Protein AF-A0A662XK12-F1 (afdb_monomer_lite)

Foldseek 3Di:
DCCVVPVDDLVVLVDPVVVVVCCVVPVPDDRDHSCVVVVVVVVVVVVVVVVVVQVVCVVDPDRPCVVCVPPLNVVLLVLLLLLLCVQVVDPLLVVQLVVVLVVPDDPPDDDLRQAHADPVDPVSSLSNLVSCLVSLVSSVVSLPPPVLVVVCPDPVSVVVSVVNVVCSPDPSSNVSSVD

pLDDT: mean 77.19, std 9.93, range [47.94, 92.69]

Structure (mmCIF, N/CA/C/O backbone):
data_AF-A0A662XK12-F1
#
_entry.id   AF-A0A662XK12-F1
#
loop_
_atom_site.group_PDB
_atom_site.id
_atom_site.type_symbol
_atom_site.label_atom_id
_atom_site.label_alt_id
_atom_site.label_comp_id
_atom_site.label_asym_id
_atom_site.label_entity_id
_atom_site.label_seq_id
_atom_site.pdbx_PDB_ins_code
_atom_site.Cartn_x
_atom_site.Cartn_y
_atom_site.Cartn_z
_atom_site.occupancy
_atom_site.B_iso_or_equiv
_atom_site.auth_seq_id
_atom_site.auth_comp_id
_atom_site.auth_asym_id
_atom_site.auth_atom_id
_atom_site.pdbx_PDB_model_num
ATOM 1 N N . MET A 1 1 ? 27.620 6.777 -26.287 1.00 61.94 1 MET A N 1
ATOM 2 C CA . MET A 1 1 ? 28.328 6.974 -24.999 1.00 61.94 1 MET A CA 1
ATOM 3 C C . MET A 1 1 ? 29.294 5.821 -24.795 1.00 61.94 1 MET A C 1
ATOM 5 O O . MET A 1 1 ? 28.858 4.685 -24.942 1.00 61.94 1 MET A O 1
ATOM 9 N N . ALA A 1 2 ? 30.568 6.101 -24.495 1.00 73.94 2 ALA A N 1
ATOM 10 C CA . ALA A 1 2 ? 31.641 5.097 -24.483 1.00 73.94 2 ALA A CA 1
ATOM 11 C C . ALA A 1 2 ? 31.312 3.875 -23.608 1.00 73.94 2 ALA A C 1
ATOM 13 O O . ALA A 1 2 ? 31.418 2.756 -24.086 1.00 73.94 2 ALA A O 1
ATOM 14 N N . PHE A 1 3 ? 30.787 4.091 -22.397 1.00 79.38 3 PHE A N 1
ATOM 15 C CA . PHE A 1 3 ? 30.441 3.023 -21.449 1.00 79.38 3 PHE A CA 1
ATOM 16 C C . PHE A 1 3 ? 29.498 1.946 -22.010 1.00 79.38 3 PHE A C 1
ATOM 18 O O . PHE A 1 3 ? 29.648 0.776 -21.676 1.00 79.38 3 PHE A O 1
ATOM 25 N N . TYR A 1 4 ? 28.545 2.315 -22.874 1.00 75.19 4 TYR A N 1
ATOM 26 C CA . TYR A 1 4 ? 27.607 1.353 -23.467 1.00 75.19 4 TYR A CA 1
ATOM 27 C C . TYR A 1 4 ? 28.235 0.551 -24.607 1.00 75.19 4 TYR A C 1
ATOM 29 O O . TYR A 1 4 ? 27.896 -0.609 -24.797 1.00 75.19 4 TYR A O 1
ATOM 37 N N . ALA A 1 5 ? 29.135 1.178 -25.368 1.00 80.94 5 ALA A N 1
ATOM 38 C CA . ALA A 1 5 ? 29.786 0.548 -26.510 1.00 80.94 5 ALA A CA 1
ATOM 39 C C . ALA A 1 5 ? 30.908 -0.404 -26.076 1.00 80.94 5 ALA A C 1
ATOM 41 O O . ALA A 1 5 ? 31.132 -1.422 -26.718 1.00 80.94 5 ALA A O 1
ATOM 42 N N . THR A 1 6 ? 31.601 -0.082 -24.982 1.00 85.50 6 THR A N 1
ATOM 43 C CA . THR A 1 6 ? 32.770 -0.836 -24.508 1.00 85.50 6 THR A CA 1
ATOM 44 C C . THR A 1 6 ? 32.461 -1.809 -23.371 1.00 85.50 6 THR A C 1
ATOM 46 O O . THR A 1 6 ? 33.356 -2.524 -22.932 1.00 85.50 6 THR A O 1
ATOM 49 N N . GLY A 1 7 ? 31.226 -1.834 -22.854 1.00 81.44 7 GLY A N 1
ATOM 50 C CA . GLY A 1 7 ? 30.841 -2.709 -21.739 1.00 81.44 7 GLY A CA 1
ATOM 51 C C . GLY A 1 7 ? 31.537 -2.378 -20.412 1.00 81.44 7 GLY A C 1
ATOM 52 O O . GLY A 1 7 ? 31.534 -3.191 -19.488 1.00 81.44 7 GLY A O 1
ATOM 53 N N . ILE A 1 8 ? 32.142 -1.192 -20.298 1.00 84.75 8 ILE A N 1
ATOM 54 C CA . ILE A 1 8 ? 32.820 -0.759 -19.075 1.00 84.75 8 ILE A CA 1
ATOM 55 C C . ILE A 1 8 ? 31.781 -0.563 -17.970 1.00 84.75 8 ILE A C 1
ATOM 57 O O . ILE A 1 8 ? 30.798 0.164 -18.130 1.00 84.75 8 ILE A O 1
ATOM 61 N N . SER A 1 9 ? 32.032 -1.177 -16.813 1.00 84.44 9 SER A N 1
ATOM 62 C CA . SER A 1 9 ? 31.171 -1.041 -15.638 1.00 84.44 9 SER A CA 1
ATOM 63 C C . SER A 1 9 ? 31.006 0.423 -15.224 1.00 84.44 9 SER A C 1
ATOM 65 O O . SER A 1 9 ? 31.986 1.149 -15.046 1.00 84.44 9 SER A O 1
ATOM 67 N N . PHE A 1 10 ? 29.766 0.850 -14.959 1.00 86.75 10 PHE A N 1
ATOM 68 C CA . PHE A 1 10 ? 29.481 2.209 -14.475 1.00 86.75 10 PHE A CA 1
ATOM 69 C C . PHE A 1 10 ? 30.090 2.511 -13.100 1.00 86.75 10 PHE A C 1
ATOM 71 O O . PHE A 1 10 ? 30.136 3.672 -12.702 1.00 86.75 10 PHE A O 1
ATOM 78 N N . ARG A 1 11 ? 30.583 1.494 -12.376 1.00 86.25 11 ARG A N 1
ATOM 79 C CA . ARG A 1 11 ? 31.316 1.669 -11.112 1.00 86.25 11 ARG A CA 1
ATOM 80 C C . ARG A 1 11 ? 32.567 2.532 -11.280 1.00 86.25 11 ARG A C 1
ATOM 82 O O . ARG A 1 11 ? 32.945 3.234 -10.352 1.00 86.25 11 ARG A O 1
ATOM 89 N N . VAL A 1 12 ? 33.172 2.513 -12.467 1.00 86.69 12 VAL A N 1
ATOM 90 C CA . VAL A 1 12 ? 34.387 3.275 -12.786 1.00 86.69 12 VAL A CA 1
ATOM 91 C C . VAL A 1 12 ? 34.191 4.782 -12.563 1.00 86.69 12 VAL A C 1
ATOM 93 O O . VAL A 1 12 ? 35.119 5.464 -12.151 1.00 86.69 12 VAL A O 1
ATOM 96 N N . LEU A 1 13 ? 32.968 5.297 -12.721 1.00 84.31 13 LEU A N 1
ATOM 97 C CA . LEU A 1 13 ? 32.632 6.711 -12.494 1.00 84.31 13 LEU A CA 1
ATOM 98 C C . LEU A 1 13 ? 32.662 7.141 -11.023 1.00 84.31 13 LEU A C 1
ATOM 100 O O . LEU A 1 13 ? 32.747 8.330 -10.729 1.00 84.31 13 LEU A O 1
ATOM 104 N N . GLU A 1 14 ? 32.567 6.184 -10.105 1.00 85.00 14 GLU A N 1
ATOM 105 C CA . GLU A 1 14 ? 32.615 6.420 -8.661 1.00 85.00 14 GLU A CA 1
ATOM 106 C C . GLU A 1 14 ? 34.048 6.250 -8.115 1.00 85.00 14 GLU A C 1
ATOM 108 O O . GLU A 1 14 ? 34.286 6.484 -6.931 1.00 85.00 14 GLU A O 1
ATOM 113 N N . ASP A 1 15 ? 35.019 5.878 -8.962 1.00 89.44 15 ASP A N 1
ATOM 114 C CA . ASP A 1 15 ? 36.413 5.694 -8.558 1.00 89.44 15 ASP A CA 1
ATOM 115 C C . ASP A 1 15 ? 37.095 7.050 -8.249 1.00 89.44 15 ASP A C 1
ATOM 117 O O . ASP A 1 15 ? 37.061 7.976 -9.076 1.00 89.44 15 ASP A O 1
ATOM 121 N N . PRO A 1 16 ? 37.752 7.201 -7.081 1.00 88.94 16 PRO A N 1
ATOM 122 C CA . PRO A 1 16 ? 38.494 8.410 -6.730 1.00 88.94 16 PRO A CA 1
ATOM 123 C C . PRO A 1 16 ? 39.583 8.788 -7.742 1.00 88.94 16 PRO A C 1
ATOM 125 O O . PRO A 1 16 ? 39.775 9.974 -8.016 1.00 88.94 16 PRO A O 1
ATOM 128 N N . LYS A 1 17 ? 40.279 7.808 -8.330 1.00 89.50 17 LYS A N 1
ATOM 129 C CA . LYS A 1 17 ? 41.368 8.048 -9.291 1.00 89.50 17 LYS A CA 1
ATOM 130 C C . LYS A 1 17 ? 40.842 8.650 -10.585 1.00 89.50 17 LYS A C 1
ATOM 132 O O . LYS A 1 17 ? 41.447 9.574 -11.125 1.00 89.50 17 LYS A O 1
ATOM 137 N N . LEU A 1 18 ? 39.690 8.171 -11.052 1.00 86.88 18 LEU A N 1
ATOM 138 C CA . LEU A 1 18 ? 39.045 8.725 -12.237 1.00 86.88 18 LEU A CA 1
ATOM 139 C C . LEU A 1 18 ? 38.570 10.160 -11.976 1.00 86.88 18 LEU A C 1
ATOM 141 O O . LEU A 1 18 ? 38.766 11.038 -12.812 1.00 86.88 18 LEU A O 1
ATOM 145 N N . ASN A 1 19 ? 38.020 10.428 -10.790 1.00 86.19 19 ASN A N 1
ATOM 146 C CA . ASN A 1 19 ? 37.653 11.787 -10.396 1.00 86.19 19 ASN A CA 1
ATOM 147 C C . ASN A 1 19 ? 38.860 12.738 -10.380 1.00 86.19 19 ASN A C 1
ATOM 149 O O . ASN A 1 19 ? 38.741 13.873 -10.839 1.00 86.19 19 ASN A O 1
ATOM 153 N N . LEU A 1 20 ? 40.019 12.291 -9.889 1.00 88.88 20 LEU A N 1
ATOM 154 C CA . LEU A 1 20 ? 41.256 13.080 -9.924 1.00 88.88 20 LEU A CA 1
ATOM 155 C C . LEU A 1 20 ? 41.732 13.335 -11.358 1.00 88.88 20 LEU A C 1
ATOM 157 O O . LEU A 1 20 ? 42.077 14.468 -11.688 1.00 88.88 20 LEU A O 1
ATOM 161 N N . LEU A 1 21 ? 41.680 12.316 -12.220 1.00 89.31 21 LEU A N 1
ATOM 162 C CA . LEU A 1 21 ? 42.031 12.440 -13.635 1.00 89.31 21 LEU A CA 1
ATOM 163 C C . LEU A 1 21 ? 41.165 13.494 -14.339 1.00 89.31 21 LEU A C 1
ATOM 165 O O . LEU A 1 21 ? 41.692 14.385 -14.998 1.00 89.31 21 LEU A O 1
ATOM 169 N N . PHE A 1 22 ? 39.841 13.433 -14.176 1.00 87.75 22 PHE A N 1
ATOM 170 C CA . PHE A 1 22 ? 38.945 14.400 -14.815 1.00 87.75 22 PHE A CA 1
ATOM 171 C C . PHE A 1 22 ? 39.056 15.798 -14.212 1.00 87.75 22 PHE A C 1
ATOM 173 O O . PHE A 1 22 ? 38.977 16.758 -14.967 1.00 87.75 22 PHE A O 1
ATOM 180 N N . LYS A 1 23 ? 39.322 15.936 -12.906 1.00 88.25 23 LYS A N 1
ATOM 181 C CA . LYS A 1 23 ? 39.638 17.242 -12.303 1.00 88.25 23 LYS A CA 1
ATOM 182 C C . LYS A 1 23 ? 40.910 17.857 -12.884 1.00 88.25 23 LYS A C 1
ATOM 184 O O . LYS A 1 23 ? 40.965 19.070 -13.049 1.00 88.25 23 LYS A O 1
ATOM 189 N N . HIS A 1 24 ? 41.910 17.033 -13.192 1.00 91.38 24 HIS A N 1
ATOM 190 C CA . HIS A 1 24 ? 43.151 17.491 -13.807 1.00 91.38 24 HIS A CA 1
ATOM 191 C C . HIS A 1 24 ? 42.960 17.870 -15.284 1.00 91.38 24 HIS A C 1
ATOM 193 O O . HIS A 1 24 ? 43.438 18.911 -15.717 1.00 91.38 24 HIS A O 1
ATOM 199 N N . LEU A 1 25 ? 42.223 17.058 -16.049 1.00 92.69 25 LEU A N 1
ATOM 200 C CA . LEU A 1 25 ? 41.984 17.296 -17.478 1.00 92.69 25 LEU A CA 1
ATOM 201 C C . LEU A 1 25 ? 40.971 18.422 -17.745 1.00 92.69 25 LEU A C 1
ATOM 203 O O . LEU A 1 25 ? 41.120 19.174 -18.706 1.00 92.69 25 LEU A O 1
ATOM 207 N N . ARG A 1 26 ? 39.912 18.515 -16.933 1.00 90.00 26 ARG A N 1
ATOM 208 C CA . ARG A 1 26 ? 38.879 19.557 -16.995 1.00 90.00 26 ARG A CA 1
ATOM 209 C C . ARG A 1 26 ? 38.285 19.823 -15.602 1.00 90.00 26 ARG A C 1
ATOM 211 O O . ARG A 1 26 ? 37.311 19.165 -15.229 1.00 90.00 26 ARG A O 1
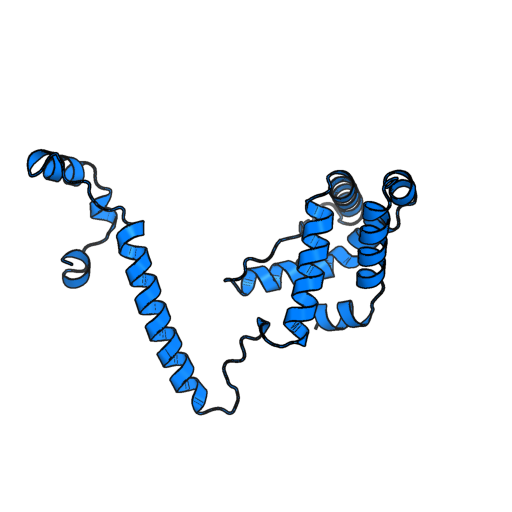ATOM 218 N N . PRO A 1 27 ? 38.787 20.822 -14.861 1.00 86.69 27 PRO A N 1
ATOM 219 C CA . PRO A 1 27 ? 38.350 21.087 -13.488 1.00 86.69 27 PRO A CA 1
ATOM 220 C C . PRO A 1 27 ? 36.859 21.442 -13.363 1.00 86.69 27 PRO A C 1
ATOM 222 O O . PRO A 1 27 ? 36.228 21.075 -12.372 1.00 86.69 27 PRO A O 1
ATOM 225 N N . ASP A 1 28 ? 36.268 22.066 -14.386 1.00 89.62 28 ASP A N 1
ATOM 226 C CA . ASP A 1 28 ? 34.847 22.452 -14.386 1.00 89.62 28 ASP A CA 1
ATOM 227 C C . ASP A 1 28 ? 33.891 21.302 -14.739 1.00 89.62 28 ASP A C 1
ATOM 229 O O . ASP A 1 28 ? 32.668 21.419 -14.602 1.00 89.62 28 ASP A O 1
ATOM 233 N N . PHE A 1 29 ? 34.415 20.167 -15.209 1.00 86.69 29 PHE A N 1
ATOM 234 C CA . PHE A 1 29 ? 33.590 19.050 -15.646 1.00 86.69 29 PHE A CA 1
ATOM 235 C C . PHE A 1 29 ? 33.210 18.142 -14.471 1.00 86.69 29 PHE A C 1
ATOM 237 O O . PHE A 1 29 ? 34.047 17.469 -13.871 1.00 86.69 29 PHE A O 1
ATOM 244 N N . LYS A 1 30 ? 31.909 18.065 -14.169 1.00 84.38 30 LYS A N 1
ATOM 245 C CA . LYS A 1 30 ? 31.369 17.145 -13.158 1.00 84.38 30 LYS A CA 1
ATOM 246 C C . LYS A 1 30 ? 30.979 15.820 -13.804 1.00 84.38 30 LYS A C 1
ATOM 248 O O . LYS A 1 30 ? 30.076 15.775 -14.640 1.00 84.38 30 LYS A O 1
ATOM 253 N N . LEU A 1 31 ? 31.624 14.738 -13.372 1.00 86.00 31 LEU A N 1
ATOM 254 C CA . LEU A 1 31 ? 31.280 13.383 -13.797 1.00 86.00 31 LEU A CA 1
ATOM 255 C C . LEU A 1 31 ? 29.809 13.064 -13.457 1.00 86.00 31 LEU A C 1
ATOM 257 O O . LEU A 1 31 ? 29.345 13.362 -12.350 1.00 86.00 31 LEU A O 1
ATOM 261 N N . PRO A 1 32 ? 29.047 12.471 -14.394 1.00 86.31 32 PRO A N 1
ATOM 262 C CA . PRO A 1 32 ? 27.689 12.030 -14.115 1.00 86.31 32 PRO A CA 1
ATOM 263 C C . PRO A 1 32 ? 27.708 10.873 -13.114 1.00 86.31 32 PRO A C 1
ATOM 265 O O . PRO A 1 32 ? 28.581 10.008 -13.153 1.00 86.31 32 PRO A O 1
ATOM 268 N N . SER A 1 33 ? 26.707 10.824 -12.235 1.00 87.38 33 SER A N 1
ATOM 269 C CA . SER A 1 33 ? 26.558 9.684 -11.335 1.00 87.38 33 SER A CA 1
ATOM 270 C C . SER A 1 33 ? 26.145 8.434 -12.108 1.00 87.38 33 SER A C 1
ATOM 272 O O . SER A 1 33 ? 25.427 8.505 -13.111 1.00 87.38 33 SER A O 1
ATOM 274 N N . ARG A 1 34 ? 26.523 7.266 -11.582 1.00 87.44 34 ARG A N 1
ATOM 275 C CA . ARG A 1 34 ? 26.081 5.961 -12.089 1.00 87.44 34 ARG A CA 1
ATOM 276 C C . ARG A 1 34 ? 24.568 5.899 -12.285 1.00 87.44 34 ARG A C 1
ATOM 278 O O . ARG A 1 34 ? 24.110 5.406 -13.307 1.00 87.44 34 ARG A O 1
ATOM 285 N N . TYR A 1 35 ? 23.799 6.439 -11.339 1.00 85.38 35 TYR A N 1
ATOM 286 C CA . TYR A 1 35 ? 22.339 6.489 -11.423 1.00 85.38 35 TYR A CA 1
ATOM 287 C C . TYR A 1 35 ? 21.848 7.275 -12.645 1.00 85.38 35 TYR A C 1
ATOM 289 O O . TYR A 1 35 ? 20.959 6.813 -13.356 1.00 85.38 35 TYR A O 1
ATOM 297 N N . LYS A 1 36 ? 22.463 8.431 -12.931 1.00 85.12 36 LYS A N 1
ATOM 298 C CA . LYS A 1 36 ? 22.096 9.271 -14.080 1.00 85.12 36 LYS A CA 1
ATOM 299 C C . LYS A 1 36 ? 22.359 8.595 -15.428 1.00 85.12 36 LYS A C 1
ATOM 301 O O . LYS A 1 36 ? 21.688 8.933 -16.394 1.00 85.12 36 LYS A O 1
ATOM 306 N N . LEU A 1 37 ? 23.308 7.661 -15.501 1.00 84.50 37 LEU A N 1
ATOM 307 C CA . LEU A 1 37 ? 23.573 6.887 -16.719 1.00 84.50 37 LEU A CA 1
ATOM 308 C C . LEU A 1 37 ? 22.744 5.601 -16.787 1.00 84.50 37 LEU A C 1
ATOM 310 O O . LEU A 1 37 ? 22.120 5.320 -17.805 1.00 84.50 37 LEU A O 1
ATOM 314 N N . ALA A 1 38 ? 22.706 4.830 -15.700 1.00 85.62 38 ALA A N 1
ATOM 315 C CA . ALA A 1 38 ? 22.030 3.537 -15.666 1.00 85.62 38 ALA A CA 1
ATOM 316 C C . ALA A 1 38 ? 20.502 3.659 -15.733 1.00 85.62 38 ALA A C 1
ATOM 318 O O . ALA A 1 38 ? 19.863 2.807 -16.342 1.00 85.62 38 ALA A O 1
ATOM 319 N N . GLY A 1 39 ? 19.921 4.702 -15.129 1.00 85.88 39 GLY A N 1
ATOM 320 C CA . GLY A 1 39 ? 18.470 4.905 -15.072 1.00 85.88 39 GLY A CA 1
ATOM 321 C C . GLY A 1 39 ? 17.823 4.959 -16.461 1.00 85.88 39 GLY A C 1
ATOM 322 O O . GLY A 1 39 ? 17.038 4.067 -16.780 1.00 85.88 39 GLY A O 1
ATOM 323 N N . PRO A 1 40 ? 18.209 5.914 -17.330 1.00 87.25 40 PRO A N 1
ATOM 324 C CA . PRO A 1 40 ? 17.661 6.012 -18.685 1.00 87.25 40 PRO A CA 1
ATOM 325 C C . PRO A 1 40 ? 17.894 4.750 -19.528 1.00 87.25 40 PRO A C 1
ATOM 327 O O . PRO A 1 40 ? 17.040 4.352 -20.322 1.00 87.25 40 PRO A O 1
ATOM 330 N N . LEU A 1 41 ? 19.040 4.078 -19.352 1.00 84.75 41 LEU A N 1
ATOM 331 C CA . LEU A 1 41 ? 19.309 2.813 -20.037 1.00 84.75 41 LEU A CA 1
ATOM 332 C C . LEU A 1 41 ? 18.327 1.719 -19.593 1.00 84.75 41 LEU A C 1
ATOM 334 O O . LEU A 1 41 ? 17.759 1.016 -20.424 1.00 84.75 41 LEU A O 1
ATOM 338 N N . LEU A 1 42 ? 18.109 1.580 -18.287 1.00 83.56 42 LEU A N 1
ATOM 339 C CA . LEU A 1 42 ? 17.190 0.585 -17.750 1.00 83.56 42 LEU A CA 1
ATOM 340 C C . LEU A 1 42 ? 15.750 0.863 -18.194 1.00 83.56 42 LEU A C 1
ATOM 342 O O . LEU A 1 42 ? 15.056 -0.064 -18.599 1.00 83.56 42 LEU A O 1
ATOM 346 N N . GLU A 1 43 ? 15.318 2.124 -18.173 1.00 85.88 43 GLU A N 1
ATOM 347 C CA . GLU A 1 43 ? 13.981 2.532 -18.622 1.00 85.88 43 GLU A CA 1
ATOM 348 C C . GLU A 1 43 ? 13.754 2.234 -20.109 1.00 85.88 43 GLU A C 1
ATOM 350 O O . GLU A 1 43 ? 12.713 1.687 -20.477 1.00 85.88 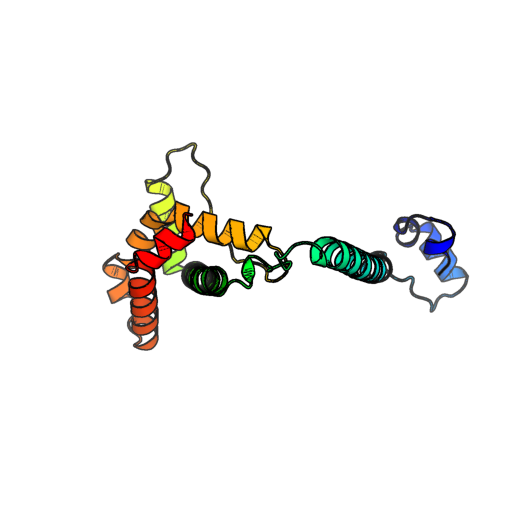43 GLU A O 1
ATOM 355 N N . THR A 1 44 ? 14.736 2.531 -20.966 1.00 86.25 44 THR A N 1
ATOM 356 C CA . THR A 1 44 ? 14.640 2.269 -22.414 1.00 86.25 44 THR A CA 1
ATOM 357 C C . THR A 1 44 ? 14.612 0.776 -22.734 1.00 86.25 44 THR A C 1
ATOM 359 O O . THR A 1 44 ? 13.781 0.334 -23.533 1.00 86.25 44 THR A O 1
ATOM 362 N N . VAL A 1 45 ? 15.470 -0.022 -22.089 1.00 85.50 45 VAL A N 1
ATOM 363 C CA . VAL A 1 45 ? 15.462 -1.486 -22.232 1.00 85.50 45 VAL A CA 1
ATOM 364 C C . VAL A 1 45 ? 14.148 -2.061 -21.711 1.00 85.50 45 VAL A C 1
ATOM 366 O O . VAL A 1 45 ? 13.512 -2.844 -22.411 1.00 85.50 45 VAL A O 1
ATOM 369 N N . TYR A 1 46 ? 13.692 -1.630 -20.535 1.00 78.69 46 TYR A N 1
ATOM 370 C CA . TYR A 1 46 ? 12.424 -2.076 -19.964 1.00 78.69 46 TYR A CA 1
ATOM 371 C C . TYR A 1 46 ? 11.241 -1.760 -20.884 1.00 78.69 46 TYR A C 1
ATOM 373 O O . TYR A 1 46 ? 10.430 -2.642 -21.157 1.00 78.69 46 TYR A O 1
ATOM 381 N N . ALA A 1 47 ? 11.157 -0.540 -21.423 1.00 81.25 47 ALA A N 1
ATOM 382 C CA . ALA A 1 47 ? 10.107 -0.159 -22.365 1.00 81.25 47 ALA A CA 1
ATOM 383 C C . ALA A 1 47 ? 10.137 -1.021 -23.638 1.00 81.25 47 ALA A C 1
ATOM 385 O O . ALA A 1 47 ? 9.089 -1.479 -24.102 1.00 81.25 47 ALA A O 1
ATOM 386 N N . ARG A 1 48 ? 11.333 -1.290 -24.179 1.00 86.69 48 ARG A N 1
ATOM 387 C CA . ARG A 1 48 ? 11.519 -2.143 -25.360 1.00 86.69 48 ARG A CA 1
ATOM 388 C C . ARG A 1 48 ? 11.082 -3.582 -25.100 1.00 86.69 48 ARG A C 1
ATOM 390 O O . ARG A 1 48 ? 10.331 -4.140 -25.899 1.00 86.69 48 ARG A O 1
ATOM 397 N N . GLU A 1 49 ? 11.548 -4.182 -24.010 1.00 83.38 49 GLU A N 1
ATOM 398 C CA . GLU A 1 49 ? 11.208 -5.562 -23.660 1.00 83.38 49 GLU A CA 1
ATOM 399 C C . GLU A 1 49 ? 9.725 -5.690 -23.306 1.00 83.38 49 GLU A C 1
ATOM 401 O O . GLU A 1 49 ? 9.061 -6.595 -23.809 1.00 83.38 49 GLU A O 1
ATOM 406 N N . LYS A 1 50 ? 9.155 -4.721 -22.575 1.00 79.69 50 LYS A N 1
ATOM 407 C CA . LYS A 1 50 ? 7.707 -4.631 -22.338 1.00 79.69 50 LYS A CA 1
ATOM 408 C C . LYS A 1 50 ? 6.937 -4.667 -23.655 1.00 79.69 50 LYS A C 1
ATOM 410 O O . LYS A 1 50 ? 6.025 -5.469 -23.803 1.00 79.69 50 LYS A O 1
ATOM 415 N N . GLN A 1 51 ? 7.315 -3.854 -24.642 1.00 76.88 51 GLN A N 1
ATOM 416 C CA . GLN A 1 51 ? 6.647 -3.854 -25.947 1.00 76.88 51 GLN A CA 1
ATOM 417 C C . GLN A 1 51 ? 6.781 -5.183 -26.701 1.00 76.88 51 GLN A C 1
ATOM 419 O O . GLN A 1 51 ? 5.831 -5.584 -27.371 1.00 76.88 51 GLN A O 1
ATOM 424 N N . LYS A 1 52 ? 7.926 -5.870 -26.618 1.00 82.75 52 LYS A N 1
ATOM 425 C CA . LYS A 1 52 ? 8.097 -7.198 -27.233 1.00 82.75 52 LYS A CA 1
ATOM 426 C C . LYS A 1 52 ? 7.196 -8.236 -26.579 1.00 82.75 52 LYS A C 1
ATOM 428 O O . LYS A 1 52 ? 6.485 -8.935 -27.290 1.00 82.75 52 LYS A O 1
ATOM 433 N N . VAL A 1 53 ? 7.185 -8.285 -25.249 1.00 77.75 53 VAL A N 1
ATOM 434 C CA . VAL A 1 53 ? 6.312 -9.182 -24.483 1.00 77.75 53 VAL A CA 1
ATOM 435 C C . VAL A 1 53 ? 4.848 -8.904 -24.821 1.00 77.75 53 VAL A C 1
ATOM 437 O O . VAL A 1 53 ? 4.128 -9.827 -25.182 1.00 77.75 53 VAL A O 1
ATOM 440 N N . LEU A 1 54 ? 4.428 -7.633 -24.838 1.00 71.75 54 LEU A N 1
ATOM 441 C CA . LEU A 1 54 ? 3.078 -7.241 -25.256 1.00 71.75 54 LEU A CA 1
ATOM 442 C C . LEU A 1 54 ? 2.747 -7.715 -26.680 1.00 71.75 54 LEU A C 1
ATOM 444 O O . LEU A 1 54 ? 1.646 -8.193 -26.924 1.00 71.75 54 LEU A O 1
ATOM 448 N N . LYS A 1 55 ? 3.682 -7.602 -27.633 1.00 76.62 55 LYS A N 1
ATOM 449 C CA . LYS A 1 55 ? 3.485 -8.097 -29.008 1.00 76.62 55 LYS A CA 1
ATOM 450 C C . LYS A 1 55 ? 3.340 -9.619 -29.061 1.00 76.62 55 LYS A C 1
ATOM 452 O O . LYS A 1 55 ? 2.471 -10.090 -29.784 1.00 76.62 55 LYS A O 1
ATOM 457 N N . SER A 1 56 ? 4.136 -10.363 -28.294 1.00 74.81 56 SER A N 1
ATOM 458 C CA . SER A 1 56 ? 4.030 -11.826 -28.205 1.00 74.81 56 SER A CA 1
ATOM 459 C C . SER A 1 56 ? 2.720 -12.280 -27.555 1.00 74.81 56 SER A C 1
ATOM 461 O O . SER A 1 56 ? 2.177 -13.313 -27.930 1.00 74.81 56 SER A O 1
ATOM 463 N N . LEU A 1 57 ? 2.188 -11.494 -26.615 1.00 66.44 57 LEU A N 1
ATOM 464 C CA . LEU A 1 57 ? 0.931 -11.786 -25.924 1.00 66.44 57 LEU A CA 1
ATOM 465 C C . LEU A 1 57 ? -0.317 -11.475 -26.767 1.00 66.44 57 LEU A C 1
ATOM 467 O O . LEU A 1 57 ? -1.336 -12.124 -26.578 1.00 66.44 57 LEU A O 1
ATOM 471 N N . LYS A 1 58 ? -0.245 -10.565 -27.751 1.00 60.72 58 LYS A N 1
ATOM 472 C CA . LYS A 1 58 ? -1.368 -10.223 -28.656 1.00 60.72 58 LYS A CA 1
ATOM 473 C C . LYS A 1 58 ? -1.880 -11.379 -29.534 1.00 60.72 58 LYS A C 1
ATOM 475 O O . LYS A 1 58 ? -2.914 -11.224 -30.173 1.00 60.72 58 LYS A O 1
ATOM 480 N N . GLY A 1 59 ? -1.179 -12.515 -29.583 1.00 56.12 59 GLY A N 1
ATOM 481 C CA . GLY A 1 59 ? -1.669 -13.756 -30.201 1.00 56.12 59 GLY A CA 1
ATOM 482 C C . GLY A 1 59 ? -2.610 -14.573 -29.305 1.00 56.12 59 GLY A C 1
ATOM 483 O O . GLY A 1 59 ? -3.171 -15.565 -29.762 1.00 56.12 59 GLY A O 1
ATOM 484 N N . GLN A 1 60 ? -2.791 -14.174 -28.045 1.00 52.72 60 GLN A N 1
ATOM 485 C CA . GLN A 1 60 ? -3.768 -14.748 -27.127 1.00 52.72 60 GLN A CA 1
ATOM 486 C C . GLN A 1 60 ? -4.842 -13.694 -26.815 1.00 52.72 60 GLN A C 1
ATOM 488 O O . GLN A 1 60 ? -4.504 -12.527 -26.624 1.00 52.72 60 GLN A O 1
ATOM 493 N N . PRO A 1 61 ? -6.131 -14.068 -26.708 1.00 47.94 61 PRO A N 1
ATOM 494 C CA . PRO A 1 61 ? -7.229 -13.157 -26.350 1.00 47.94 61 PRO A CA 1
ATOM 495 C C . PRO A 1 61 ? -7.169 -12.682 -24.886 1.00 47.94 61 PRO A C 1
ATOM 497 O O . PRO A 1 61 ? -8.149 -12.196 -24.330 1.00 47.94 61 PRO A O 1
ATOM 500 N N . HIS A 1 62 ? -6.014 -12.825 -24.247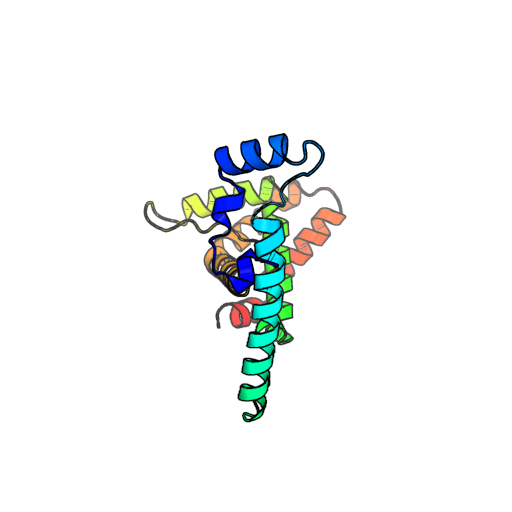 1.00 49.19 62 HIS A N 1
ATOM 501 C CA . HIS A 1 62 ? -5.697 -12.209 -22.983 1.00 49.19 62 HIS A CA 1
ATOM 502 C C . HIS A 1 62 ? -4.756 -11.067 -23.325 1.00 49.19 62 HIS A C 1
ATOM 504 O O . HIS A 1 62 ? -3.531 -11.214 -23.336 1.00 49.19 62 HIS A O 1
ATOM 510 N N . GLU A 1 63 ? -5.345 -9.907 -23.632 1.00 48.75 63 GLU A N 1
ATOM 511 C CA . GLU A 1 63 ? -4.629 -8.652 -23.453 1.00 48.75 63 GLU A CA 1
ATOM 512 C C . GLU A 1 63 ? -3.905 -8.738 -22.113 1.00 48.75 63 GLU A C 1
ATOM 514 O O . GLU A 1 63 ? -4.390 -9.362 -21.165 1.00 48.75 63 GLU A O 1
ATOM 519 N N . SER A 1 64 ? -2.712 -8.166 -22.036 1.00 49.41 64 SER A N 1
ATOM 520 C CA . SER A 1 64 ? -2.003 -8.001 -20.775 1.00 49.41 64 SER A CA 1
ATOM 521 C C . SER A 1 64 ? -2.806 -7.009 -19.939 1.00 49.41 64 SER A C 1
ATOM 523 O O . SER A 1 64 ? -2.455 -5.838 -19.831 1.00 49.41 64 SER A O 1
ATOM 525 N N . ILE A 1 65 ? -3.951 -7.466 -19.443 1.00 56.06 65 ILE A N 1
ATOM 526 C CA . ILE A 1 65 ? -4.771 -6.808 -18.464 1.00 56.06 65 ILE A CA 1
ATOM 527 C C . ILE A 1 65 ? -3.827 -6.758 -17.283 1.00 56.06 65 ILE A C 1
ATOM 529 O O . ILE A 1 65 ? -3.547 -7.781 -16.654 1.00 56.06 65 ILE A O 1
ATOM 533 N N . ASP A 1 66 ? -3.229 -5.588 -17.064 1.00 63.53 66 ASP A N 1
ATOM 534 C CA . ASP A 1 66 ? -2.597 -5.301 -15.794 1.00 63.53 66 ASP A CA 1
ATOM 535 C C . ASP A 1 66 ? -3.631 -5.733 -14.756 1.00 63.53 66 ASP A C 1
ATOM 537 O O . ASP A 1 66 ? -4.732 -5.203 -14.700 1.00 63.53 66 ASP A O 1
ATOM 541 N N . ILE A 1 67 ? -3.340 -6.777 -13.985 1.00 66.25 67 ILE A N 1
ATOM 542 C CA . ILE A 1 67 ? -4.348 -7.374 -13.096 1.00 66.25 67 ILE A CA 1
ATOM 543 C C . ILE A 1 67 ? -4.848 -6.315 -12.088 1.00 66.25 67 ILE A C 1
ATOM 545 O O . ILE A 1 67 ? -5.964 -6.390 -11.591 1.00 66.25 67 ILE A O 1
ATOM 549 N N . LEU A 1 68 ? -4.044 -5.268 -11.858 1.00 64.31 68 LEU A N 1
ATOM 550 C CA . LEU A 1 68 ? -4.380 -4.082 -11.071 1.00 64.31 68 LEU A CA 1
ATOM 551 C C . LEU A 1 68 ? -5.341 -3.102 -11.767 1.00 64.31 68 LEU A C 1
ATOM 553 O O . LEU A 1 68 ? -5.949 -2.306 -11.067 1.00 64.31 68 LEU A O 1
ATOM 557 N N . THR A 1 69 ? -5.465 -3.110 -13.099 1.00 67.31 69 THR A N 1
ATOM 558 C CA . THR A 1 69 ? -6.414 -2.264 -13.851 1.00 67.31 69 THR A CA 1
ATOM 559 C C . THR A 1 69 ? -7.789 -2.905 -14.005 1.00 67.31 69 THR A C 1
ATOM 561 O O . THR A 1 69 ? -8.720 -2.247 -14.471 1.00 67.31 69 THR A O 1
ATOM 564 N N . LEU A 1 70 ? -7.956 -4.164 -13.583 1.00 76.56 70 LEU A N 1
ATOM 565 C CA . LEU A 1 70 ? -9.280 -4.748 -13.405 1.00 76.56 70 LEU A CA 1
ATOM 566 C C . LEU A 1 70 ? -10.069 -3.876 -12.428 1.00 76.56 70 LEU A C 1
ATOM 568 O O . LEU A 1 70 ? -9.639 -3.664 -11.296 1.00 76.56 70 LEU A O 1
ATOM 572 N N . SER A 1 71 ? -11.246 -3.410 -12.846 1.00 76.94 71 SER A N 1
ATOM 573 C CA . SER A 1 71 ? -12.086 -2.496 -12.057 1.00 76.94 71 SER A CA 1
ATOM 574 C C . SER A 1 71 ? -12.391 -3.021 -10.650 1.00 76.94 71 SER A C 1
ATOM 576 O O . SER A 1 71 ? -12.487 -2.249 -9.699 1.00 76.94 71 SER A O 1
ATOM 578 N N . ILE A 1 72 ? -12.498 -4.344 -10.508 1.00 79.19 72 ILE A N 1
ATOM 579 C CA . ILE A 1 72 ? -12.705 -5.027 -9.230 1.00 79.19 72 ILE A CA 1
ATOM 580 C C . ILE A 1 72 ? -11.468 -4.877 -8.336 1.00 79.19 72 ILE A C 1
ATOM 582 O O . ILE A 1 72 ? -11.585 -4.449 -7.187 1.00 79.19 72 ILE A O 1
ATOM 586 N N . VAL A 1 73 ? -10.284 -5.194 -8.866 1.00 77.94 73 VAL A N 1
ATOM 587 C CA . VAL A 1 73 ? -9.018 -5.174 -8.122 1.00 77.94 73 VAL A CA 1
ATOM 588 C C . VAL A 1 73 ? -8.633 -3.744 -7.753 1.00 77.94 73 VAL A C 1
ATOM 590 O O . VAL A 1 73 ? -8.267 -3.496 -6.605 1.00 77.94 73 VAL A O 1
ATOM 593 N N . ASP A 1 74 ? -8.790 -2.790 -8.671 1.00 81.44 74 ASP A N 1
ATOM 594 C CA . ASP A 1 74 ? -8.515 -1.372 -8.421 1.00 81.44 74 ASP A CA 1
ATOM 595 C C . ASP A 1 74 ? -9.426 -0.807 -7.316 1.00 81.44 74 ASP A C 1
ATOM 597 O O . ASP A 1 74 ? -8.960 -0.195 -6.351 1.00 81.44 74 ASP A O 1
ATOM 601 N N . ALA A 1 75 ? -10.726 -1.125 -7.360 1.00 84.31 75 ALA A N 1
ATOM 602 C CA . ALA A 1 75 ? -11.675 -0.697 -6.333 1.00 84.31 75 ALA A CA 1
ATOM 603 C C . ALA A 1 75 ? -11.370 -1.293 -4.944 1.00 84.31 75 ALA A C 1
ATOM 605 O O . ALA A 1 75 ? -11.579 -0.627 -3.921 1.00 84.31 75 ALA A O 1
ATOM 606 N N . VAL A 1 76 ? -10.900 -2.543 -4.881 1.00 85.06 76 VAL A N 1
ATOM 607 C CA . VAL A 1 76 ? -10.471 -3.188 -3.628 1.00 85.06 76 VAL A CA 1
ATOM 608 C C . VAL A 1 76 ? -9.161 -2.567 -3.132 1.00 85.06 76 VAL A C 1
ATOM 610 O O . VAL A 1 76 ? -9.051 -2.223 -1.951 1.00 85.06 76 VAL A O 1
ATOM 613 N N . LEU A 1 77 ? -8.199 -2.332 -4.024 1.00 83.44 77 LEU A N 1
ATOM 614 C CA . LEU A 1 77 ? -6.918 -1.708 -3.696 1.00 83.44 77 LEU A CA 1
ATOM 615 C C . LEU A 1 77 ? -7.072 -0.293 -3.161 1.00 83.44 77 LEU A C 1
ATOM 617 O O . LEU A 1 77 ? -6.420 0.051 -2.175 1.00 83.44 77 LEU A O 1
ATOM 621 N N . ASP A 1 78 ? -7.939 0.524 -3.748 1.00 86.12 78 ASP A N 1
ATOM 622 C CA . ASP A 1 78 ? -8.151 1.890 -3.277 1.00 86.12 78 ASP A CA 1
ATOM 623 C C . ASP A 1 78 ? -8.795 1.932 -1.889 1.00 86.12 78 ASP A C 1
ATOM 625 O O . ASP A 1 78 ? -8.397 2.741 -1.040 1.00 86.12 78 ASP A O 1
ATOM 629 N N . LYS A 1 79 ? -9.722 1.011 -1.600 1.00 86.38 79 LYS A N 1
ATOM 630 C CA . LYS A 1 79 ? -10.293 0.840 -0.254 1.00 86.38 79 LYS A CA 1
ATOM 631 C C . LYS A 1 79 ? -9.228 0.397 0.750 1.00 86.38 79 LYS A C 1
ATOM 633 O O . LYS A 1 79 ? -9.105 1.012 1.813 1.00 86.38 79 LYS A O 1
ATOM 638 N N . ALA A 1 80 ? -8.423 -0.607 0.404 1.00 85.62 80 ALA A N 1
ATOM 639 C CA . ALA A 1 80 ? -7.341 -1.108 1.250 1.00 85.62 80 ALA A CA 1
ATOM 640 C C . ALA A 1 80 ? -6.275 -0.031 1.513 1.00 85.62 80 ALA A C 1
ATOM 642 O O . ALA A 1 80 ? -5.914 0.233 2.662 1.00 85.62 80 ALA A O 1
ATOM 643 N N . ARG A 1 81 ? -5.841 0.679 0.465 1.00 88.44 81 ARG A N 1
ATOM 644 C CA . ARG A 1 81 ? -4.918 1.820 0.543 1.00 88.44 81 ARG A CA 1
ATOM 645 C C . ARG A 1 81 ? -5.466 2.904 1.463 1.00 88.44 81 ARG A C 1
ATOM 647 O O . ARG A 1 81 ? -4.720 3.455 2.277 1.00 88.44 81 ARG A O 1
ATOM 654 N N . TRP A 1 82 ? -6.752 3.224 1.338 1.00 88.50 82 TRP A N 1
ATOM 655 C CA . TRP A 1 82 ? -7.393 4.242 2.160 1.00 88.50 82 TRP A CA 1
ATOM 656 C C . TRP A 1 82 ? -7.429 3.842 3.640 1.00 88.50 82 TRP A C 1
ATOM 658 O O . TRP A 1 82 ? -7.032 4.655 4.477 1.00 88.50 82 TRP A O 1
ATOM 668 N N . ILE A 1 83 ? -7.821 2.602 3.964 1.00 85.62 83 ILE A N 1
ATOM 669 C CA . ILE A 1 83 ? -7.837 2.088 5.347 1.00 85.62 83 ILE A CA 1
ATOM 670 C C . ILE A 1 83 ? -6.427 2.096 5.934 1.00 85.62 83 ILE A C 1
ATOM 672 O O . ILE A 1 83 ? -6.213 2.680 6.999 1.00 85.62 83 ILE A O 1
ATOM 676 N N . SER A 1 84 ? -5.453 1.526 5.222 1.00 86.31 84 SER A N 1
ATOM 677 C CA . SER A 1 84 ? -4.060 1.482 5.670 1.00 86.31 84 SER A CA 1
ATOM 678 C C . SER A 1 84 ? -3.532 2.884 5.952 1.00 86.31 84 SER A C 1
ATOM 680 O O . SER A 1 84 ? -2.987 3.147 7.023 1.00 86.31 84 SER A O 1
ATOM 682 N N . LYS A 1 85 ? -3.776 3.840 5.049 1.00 88.12 85 LYS A N 1
ATOM 683 C CA . LYS A 1 85 ? -3.371 5.239 5.245 1.00 88.12 85 LYS A CA 1
ATOM 684 C C . LYS A 1 85 ? -4.095 5.896 6.419 1.00 88.12 85 LYS A C 1
ATOM 686 O O . LYS A 1 85 ? -3.497 6.711 7.120 1.00 88.12 85 LYS A O 1
ATOM 691 N N . TYR A 1 86 ? -5.370 5.580 6.623 1.00 83.81 86 TYR A N 1
ATOM 692 C CA . TYR A 1 86 ? -6.178 6.145 7.698 1.00 83.81 86 TYR A CA 1
ATOM 693 C C . TYR A 1 86 ? -5.691 5.702 9.080 1.00 83.81 86 TYR A C 1
ATOM 695 O O . TYR A 1 86 ? -5.524 6.552 9.959 1.00 83.81 86 TYR A O 1
ATOM 703 N N . VAL A 1 87 ? -5.405 4.407 9.243 1.00 83.44 87 VAL A N 1
ATOM 704 C CA . VAL A 1 87 ? -4.865 3.842 10.487 1.00 83.44 87 VAL A CA 1
ATOM 705 C C . VAL A 1 87 ? -3.440 4.343 10.725 1.00 83.44 87 VAL A C 1
ATOM 707 O O . VAL A 1 87 ? -3.158 4.885 11.789 1.00 83.44 87 VAL A O 1
ATOM 710 N N . LEU A 1 88 ? -2.563 4.268 9.716 1.00 81.62 88 LEU A N 1
ATOM 711 C CA . LEU A 1 88 ? -1.152 4.659 9.849 1.00 81.62 88 LEU A CA 1
ATOM 712 C C . LEU A 1 88 ? -0.958 6.155 10.146 1.00 81.62 88 LEU A C 1
ATOM 714 O O . LEU A 1 88 ? -0.045 6.522 10.879 1.00 81.62 88 LEU A O 1
ATOM 718 N N . LYS A 1 89 ? -1.800 7.041 9.594 1.00 84.81 89 LYS A N 1
ATOM 719 C CA . LYS A 1 89 ? -1.655 8.498 9.784 1.00 84.81 89 LYS A CA 1
ATOM 720 C C . LYS A 1 89 ? -2.145 8.981 11.156 1.00 84.81 89 LYS A C 1
ATOM 722 O O . LYS A 1 89 ? -1.805 10.091 11.562 1.00 84.81 89 LYS A O 1
ATOM 727 N N . ARG A 1 90 ? -2.975 8.204 11.860 1.00 80.00 90 ARG A N 1
ATOM 728 C CA . ARG A 1 90 ? -3.542 8.590 13.161 1.00 80.00 90 ARG A CA 1
ATOM 729 C C . ARG A 1 90 ? -2.866 7.800 14.270 1.00 80.00 90 ARG A C 1
ATOM 731 O O . ARG A 1 90 ? -3.168 6.627 14.450 1.00 80.00 90 ARG A O 1
ATOM 738 N N . TYR A 1 91 ? -2.028 8.475 15.057 1.00 78.25 91 TYR A N 1
ATOM 739 C CA . TYR A 1 91 ? -1.260 7.844 16.136 1.00 78.25 91 TYR A CA 1
ATOM 740 C C . TYR A 1 91 ? -2.140 7.027 17.098 1.00 78.25 91 TYR A C 1
ATOM 742 O O . TYR A 1 91 ? -1.774 5.919 17.457 1.00 78.25 91 TYR A O 1
ATOM 750 N N . ILE A 1 92 ? -3.339 7.524 17.427 1.00 81.50 92 ILE A N 1
ATOM 751 C CA . ILE A 1 92 ? -4.297 6.859 18.328 1.00 81.50 92 ILE A CA 1
ATOM 752 C C . ILE A 1 92 ? -4.758 5.508 17.768 1.00 81.50 92 ILE A C 1
ATOM 754 O O . ILE A 1 92 ? -4.869 4.534 18.504 1.00 81.50 92 ILE A O 1
ATOM 758 N N . LEU A 1 93 ? -5.025 5.442 16.460 1.00 78.31 93 LEU A N 1
ATOM 759 C CA . LEU A 1 93 ? -5.459 4.206 15.806 1.00 78.31 93 LEU A CA 1
ATOM 760 C C . LEU A 1 93 ? -4.288 3.245 15.624 1.00 78.31 93 LEU A C 1
ATOM 762 O O . LEU A 1 93 ? -4.455 2.046 15.817 1.00 78.31 93 LEU A O 1
ATOM 766 N N . LEU A 1 94 ? -3.109 3.767 15.284 1.00 80.69 94 LEU A N 1
ATOM 767 C CA . LEU A 1 94 ? -1.896 2.970 15.147 1.00 80.69 94 LEU A CA 1
ATOM 768 C C . LEU A 1 94 ? -1.488 2.318 16.473 1.00 80.69 94 LEU A C 1
ATOM 770 O O . LEU A 1 94 ? -1.126 1.143 16.493 1.00 80.69 94 LEU A O 1
ATOM 774 N N . ASP A 1 95 ? -1.564 3.063 17.573 1.00 79.25 95 ASP A N 1
ATOM 775 C CA . ASP A 1 95 ? -1.203 2.573 18.901 1.00 79.25 95 ASP A CA 1
ATOM 776 C C . ASP A 1 95 ? -2.167 1.482 19.387 1.00 79.25 95 ASP A C 1
ATOM 778 O O . ASP A 1 95 ? -1.740 0.421 19.849 1.00 79.25 95 ASP A O 1
ATOM 782 N N . ARG A 1 96 ? -3.474 1.675 19.173 1.00 79.12 96 ARG A N 1
ATOM 783 C CA . ARG A 1 96 ? -4.495 0.656 19.463 1.00 79.12 96 ARG A CA 1
ATOM 784 C C . ARG A 1 96 ? -4.335 -0.575 18.590 1.00 79.12 96 ARG A C 1
ATOM 786 O O . ARG A 1 96 ? -4.346 -1.688 19.105 1.00 79.12 96 ARG A O 1
ATOM 793 N N . PHE A 1 97 ? -4.120 -0.383 17.292 1.00 79.12 97 PHE A N 1
ATOM 794 C CA . PHE A 1 97 ? -3.842 -1.470 16.360 1.00 79.12 97 PHE A CA 1
ATOM 795 C C . PHE A 1 97 ? -2.621 -2.286 16.806 1.00 79.12 97 PHE A C 1
ATOM 797 O O . PHE A 1 97 ? -2.705 -3.505 16.924 1.00 79.12 97 PHE A O 1
ATOM 804 N N . SER A 1 98 ? -1.517 -1.615 17.138 1.00 78.12 98 SER A N 1
ATOM 805 C CA . SER A 1 98 ? -0.289 -2.245 17.638 1.00 78.12 98 SER A CA 1
ATOM 806 C C . SER A 1 98 ? -0.523 -2.988 18.956 1.00 78.12 98 SER A C 1
ATOM 808 O O . SER A 1 98 ? -0.061 -4.115 19.133 1.00 78.12 98 SER A O 1
ATOM 810 N N . SER A 1 99 ? -1.292 -2.398 19.871 1.00 78.56 99 SER A N 1
ATOM 811 C CA . SER A 1 99 ? -1.632 -3.006 21.160 1.00 78.56 99 SER A CA 1
ATOM 812 C C . SER A 1 99 ? -2.497 -4.258 21.000 1.00 78.56 99 SER A C 1
ATOM 814 O O . SER A 1 99 ? -2.205 -5.281 21.617 1.00 78.56 99 SER A O 1
ATOM 816 N N . LYS A 1 100 ? -3.501 -4.230 20.117 1.00 76.06 100 LYS A N 1
ATOM 817 C CA . LYS A 1 100 ? -4.345 -5.398 19.813 1.00 76.06 100 LYS A CA 1
ATOM 818 C C . LYS A 1 100 ? -3.575 -6.478 19.047 1.00 76.06 100 LYS A C 1
ATOM 820 O O . LYS A 1 100 ? -3.734 -7.663 19.329 1.00 76.06 100 LYS A O 1
ATOM 825 N N . GLN A 1 101 ? -2.665 -6.091 18.155 1.00 75.75 101 GLN A N 1
ATOM 826 C CA . GLN A 1 101 ? -1.790 -7.037 17.460 1.00 75.75 101 GLN A CA 1
ATOM 827 C C . GLN A 1 101 ? -0.841 -7.760 18.431 1.00 75.75 101 GLN A C 1
ATOM 829 O O . GLN A 1 101 ? -0.559 -8.941 18.247 1.00 75.75 101 GLN A O 1
ATOM 834 N N . LYS A 1 102 ? -0.383 -7.090 19.500 1.00 73.44 102 LYS A N 1
ATOM 835 C CA . LYS A 1 102 ? 0.405 -7.726 20.573 1.00 73.44 102 LYS A CA 1
ATOM 836 C C . LYS A 1 102 ? -0.399 -8.747 21.379 1.00 73.44 102 LYS A C 1
ATOM 838 O O . LYS A 1 102 ? 0.194 -9.710 21.845 1.00 73.44 102 LYS A O 1
ATOM 843 N N . THR A 1 103 ? -1.703 -8.530 21.566 1.00 69.31 103 THR A N 1
ATOM 844 C CA . THR A 1 103 ? -2.565 -9.466 22.310 1.00 69.31 103 THR A CA 1
ATOM 845 C C . THR A 1 103 ? -2.999 -10.669 21.479 1.00 69.31 103 THR A C 1
ATOM 847 O O . THR A 1 103 ? -3.203 -11.738 22.040 1.00 69.31 103 THR A O 1
ATOM 850 N N . VAL A 1 104 ? -3.154 -10.495 20.163 1.00 66.75 104 VAL A N 1
ATOM 851 C CA . VAL A 1 104 ? -3.644 -11.547 19.257 1.00 66.75 104 VAL A CA 1
ATOM 852 C C . VAL A 1 104 ? -2.510 -12.456 18.781 1.00 66.75 104 VAL A C 1
ATOM 854 O O . VAL A 1 104 ? -2.688 -13.668 18.736 1.00 66.75 104 VAL A O 1
ATOM 857 N N . ASN A 1 105 ? -1.333 -11.904 18.474 1.00 63.25 105 ASN A N 1
ATOM 858 C CA . ASN A 1 105 ? -0.217 -12.711 17.988 1.00 63.25 105 ASN A CA 1
ATOM 859 C C . ASN A 1 105 ? 0.590 -13.258 19.170 1.00 63.25 105 ASN A C 1
ATOM 861 O O . ASN A 1 105 ? 1.264 -12.501 19.877 1.00 63.25 105 ASN A O 1
ATOM 865 N N . ALA A 1 106 ? 0.569 -14.581 19.344 1.00 59.09 106 ALA A N 1
ATOM 866 C CA . ALA A 1 106 ? 1.480 -15.273 20.249 1.00 59.09 106 ALA A CA 1
ATOM 867 C C . ALA A 1 106 ? 2.951 -14.989 19.872 1.00 59.09 106 ALA A C 1
ATOM 869 O O . ALA A 1 106 ? 3.259 -14.583 18.750 1.00 59.09 106 ALA A O 1
ATOM 870 N N . VAL A 1 107 ? 3.865 -15.228 20.821 1.00 57.12 107 VAL A N 1
ATOM 871 C CA . VAL A 1 107 ? 5.296 -14.840 20.841 1.00 57.12 107 VAL A CA 1
ATOM 872 C C . VAL A 1 107 ? 6.086 -15.126 19.543 1.00 57.12 107 VAL A C 1
ATOM 874 O O . VAL A 1 107 ? 7.118 -14.497 19.327 1.00 57.12 107 VAL A O 1
ATOM 877 N N . ASN A 1 108 ? 5.594 -15.994 18.650 1.00 51.09 108 ASN A N 1
ATOM 878 C CA . ASN A 1 108 ? 6.281 -16.429 17.430 1.00 51.09 108 ASN A CA 1
ATOM 879 C C . ASN A 1 108 ? 5.588 -16.105 16.089 1.00 51.09 108 ASN A C 1
ATOM 881 O O . ASN A 1 108 ? 6.125 -16.456 15.036 1.00 51.09 108 ASN A O 1
ATOM 885 N N . GLU A 1 109 ? 4.436 -15.427 16.068 1.00 60.06 109 GLU A N 1
ATOM 886 C CA . GLU A 1 109 ? 3.794 -15.052 14.798 1.00 60.06 109 GLU A CA 1
ATOM 887 C C . GLU A 1 109 ? 4.292 -13.703 14.268 1.00 60.06 109 GLU A C 1
ATOM 889 O O . GLU A 1 109 ? 4.340 -12.691 14.976 1.00 60.06 109 GLU A O 1
ATOM 894 N N . ARG A 1 110 ? 4.654 -13.672 12.975 1.00 56.50 110 ARG A N 1
ATOM 895 C CA . ARG A 1 110 ? 5.158 -12.465 12.304 1.00 56.50 110 ARG A CA 1
ATOM 896 C C . ARG A 1 110 ? 4.102 -11.363 12.352 1.00 56.50 110 ARG A C 1
ATOM 898 O O . ARG A 1 110 ? 3.113 -11.404 11.626 1.00 56.50 110 ARG A O 1
ATOM 905 N N . ARG A 1 111 ? 4.357 -10.335 13.163 1.00 63.53 111 ARG A N 1
ATOM 906 C CA . ARG A 1 111 ? 3.578 -9.092 13.182 1.00 63.53 111 ARG A CA 1
ATOM 907 C C . ARG A 1 111 ? 3.714 -8.413 11.826 1.00 63.53 111 ARG A C 1
ATOM 909 O O . ARG A 1 111 ? 4.775 -7.886 11.494 1.00 63.53 111 ARG A O 1
ATOM 916 N N . ARG A 1 112 ? 2.661 -8.452 11.019 1.00 66.12 112 ARG A N 1
ATOM 917 C CA . ARG A 1 112 ? 2.633 -7.746 9.741 1.00 66.12 112 ARG A CA 1
ATOM 918 C C . ARG A 1 112 ? 2.002 -6.387 9.957 1.00 66.12 112 ARG A C 1
ATOM 920 O O . ARG A 1 112 ? 0.801 -6.279 10.188 1.00 66.12 112 ARG A O 1
ATOM 927 N N . THR A 1 113 ? 2.833 -5.355 9.925 1.00 71.50 113 THR A N 1
ATOM 928 C CA . THR A 1 113 ? 2.380 -3.966 9.933 1.00 71.50 113 THR A CA 1
ATOM 929 C C . THR A 1 113 ? 1.640 -3.662 8.632 1.00 71.50 113 THR A C 1
ATOM 931 O O . THR A 1 113 ? 2.002 -4.177 7.572 1.00 71.50 113 THR A O 1
ATOM 934 N N . LEU A 1 114 ? 0.626 -2.799 8.697 1.00 79.56 114 LEU A N 1
ATOM 935 C CA . LEU A 1 114 ? -0.057 -2.302 7.504 1.00 79.56 114 LEU A CA 1
ATOM 936 C C . LEU A 1 114 ? 0.947 -1.649 6.551 1.00 79.56 114 LEU A C 1
ATOM 938 O O . LEU A 1 114 ? 1.755 -0.813 6.958 1.00 79.56 114 LEU A O 1
ATOM 942 N N . CYS A 1 115 ? 0.875 -2.028 5.279 1.00 78.88 115 CYS A N 1
ATOM 943 C CA . CYS A 1 115 ? 1.753 -1.514 4.235 1.00 78.88 115 CYS A CA 1
ATOM 944 C C . CYS A 1 115 ? 0.982 -0.595 3.280 1.00 78.88 115 CYS A C 1
ATOM 946 O O . CYS A 1 115 ? -0.194 -0.820 2.995 1.00 78.88 115 CYS A O 1
ATOM 948 N N . LEU A 1 116 ? 1.647 0.447 2.773 1.00 82.69 116 LEU A N 1
ATOM 949 C CA . LEU A 1 116 ? 1.104 1.304 1.718 1.00 82.69 116 LEU A CA 1
ATOM 950 C C . LEU A 1 116 ? 1.641 0.845 0.358 1.00 82.69 116 LEU A C 1
ATOM 952 O O . LEU A 1 116 ? 2.849 0.637 0.227 1.00 82.69 116 LEU A O 1
ATOM 956 N N . PRO A 1 117 ? 0.773 0.700 -0.655 1.00 80.06 117 PRO A N 1
ATOM 957 C CA . PRO A 1 117 ? 1.187 0.222 -1.961 1.00 80.06 117 PRO A CA 1
ATOM 958 C C . PRO A 1 117 ? 1.891 1.337 -2.741 1.00 80.06 117 PRO A C 1
ATOM 960 O O . PRO A 1 117 ? 1.472 2.499 -2.706 1.00 80.06 117 PRO A O 1
ATOM 963 N N . VAL A 1 118 ? 2.938 0.975 -3.479 1.00 73.69 118 VAL A N 1
ATOM 964 C CA . VAL A 1 118 ? 3.628 1.861 -4.419 1.00 73.69 118 VAL A CA 1
ATOM 965 C C . VAL A 1 118 ? 3.022 1.637 -5.808 1.00 73.69 118 VAL A C 1
ATOM 967 O 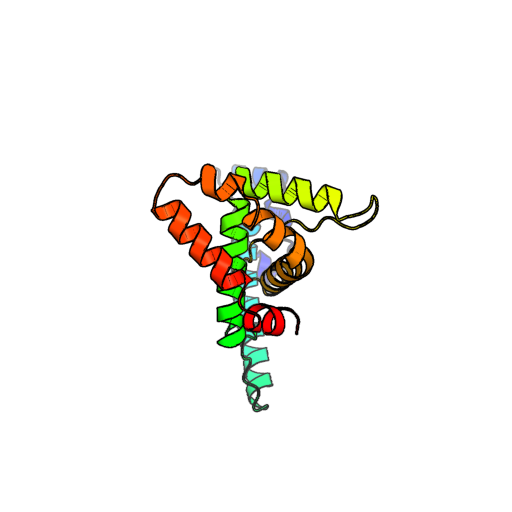O . VAL A 1 118 ? 3.047 0.503 -6.287 1.00 73.69 118 VAL A O 1
ATOM 970 N N . PRO A 1 119 ? 2.513 2.684 -6.489 1.00 57.59 119 PRO A N 1
ATOM 971 C CA . PRO A 1 119 ? 1.763 2.532 -7.741 1.00 57.59 119 PRO A CA 1
ATOM 972 C C . PRO A 1 119 ? 2.489 1.751 -8.845 1.00 57.59 119 PRO A C 1
ATOM 974 O O . PRO A 1 119 ? 1.851 1.125 -9.678 1.00 57.59 119 PRO A O 1
ATOM 977 N N . THR A 1 120 ? 3.823 1.766 -8.852 1.00 63.06 120 THR A N 1
ATOM 978 C CA . THR A 1 120 ? 4.656 1.166 -9.903 1.00 63.06 120 THR A CA 1
ATOM 979 C C . THR A 1 120 ? 5.111 -0.268 -9.613 1.00 63.06 120 THR A C 1
ATOM 981 O O . THR A 1 120 ? 5.913 -0.810 -10.372 1.00 63.06 120 THR A O 1
ATOM 984 N N . ARG A 1 121 ? 4.661 -0.902 -8.515 1.00 69.31 121 ARG A N 1
ATOM 985 C CA . ARG A 1 121 ? 5.124 -2.244 -8.111 1.00 69.31 121 ARG A CA 1
ATOM 986 C C . ARG A 1 121 ? 3.980 -3.147 -7.651 1.00 69.31 121 ARG A C 1
ATOM 988 O O . ARG A 1 121 ? 3.564 -3.066 -6.496 1.00 69.31 121 ARG A O 1
ATOM 995 N N . TRP A 1 122 ? 3.588 -4.094 -8.509 1.00 75.44 122 TRP A N 1
ATOM 996 C CA . TRP A 1 122 ? 2.622 -5.174 -8.228 1.00 75.44 122 TRP A CA 1
ATOM 997 C C . TRP A 1 122 ? 2.769 -5.781 -6.830 1.00 75.44 122 TRP A C 1
ATOM 999 O O . TRP A 1 122 ? 1.816 -5.821 -6.058 1.00 75.44 122 TRP A O 1
ATOM 1009 N N . TYR A 1 123 ? 3.994 -6.169 -6.471 1.00 74.25 123 TYR A N 1
ATOM 1010 C CA . TYR A 1 123 ? 4.280 -6.828 -5.197 1.00 74.25 123 TYR A CA 1
ATOM 1011 C C . TYR A 1 123 ? 3.887 -5.981 -3.978 1.00 74.25 123 TYR A C 1
ATOM 1013 O O . TYR A 1 123 ? 3.496 -6.503 -2.943 1.00 74.25 123 TYR A O 1
ATOM 1021 N N . THR A 1 124 ? 3.961 -4.653 -4.087 1.00 79.31 124 THR A N 1
ATOM 1022 C CA . THR A 1 124 ? 3.572 -3.769 -2.981 1.00 79.31 124 THR A CA 1
ATOM 1023 C C . THR A 1 124 ? 2.056 -3.618 -2.858 1.00 79.31 124 THR A C 1
ATOM 1025 O O . THR A 1 124 ? 1.559 -3.423 -1.750 1.00 79.31 124 THR A O 1
ATOM 1028 N N . CYS A 1 125 ? 1.321 -3.740 -3.968 1.00 78.19 125 CYS A N 1
ATOM 1029 C CA . CYS A 1 125 ? -0.141 -3.804 -3.976 1.00 78.19 125 CYS A CA 1
ATOM 1030 C C . CYS A 1 125 ? -0.631 -5.112 -3.348 1.00 78.19 125 CYS A C 1
ATOM 1032 O O . CYS A 1 125 ? -1.452 -5.068 -2.435 1.00 78.19 125 CYS A O 1
ATOM 1034 N N . GLU A 1 126 ? -0.054 -6.243 -3.759 1.00 81.25 126 GLU A N 1
ATOM 1035 C CA . GLU A 1 126 ? -0.329 -7.566 -3.181 1.00 81.25 126 GLU A CA 1
ATOM 1036 C C . GLU A 1 126 ? -0.019 -7.594 -1.682 1.00 81.25 126 GLU A C 1
ATOM 1038 O O . GLU A 1 126 ? -0.886 -7.927 -0.876 1.00 81.25 126 GLU A O 1
ATOM 1043 N N . ALA A 1 127 ? 1.169 -7.133 -1.280 1.00 81.75 127 ALA A N 1
ATOM 1044 C CA . ALA A 1 127 ? 1.538 -7.067 0.128 1.00 81.75 127 ALA A CA 1
ATOM 1045 C C . ALA A 1 127 ? 0.580 -6.177 0.939 1.00 81.75 127 ALA A C 1
ATOM 1047 O O . ALA A 1 127 ? 0.232 -6.530 2.064 1.00 81.75 127 ALA A O 1
ATOM 1048 N N . CYS A 1 128 ? 0.126 -5.046 0.382 1.00 84.31 128 CYS A N 1
ATOM 1049 C CA . CYS A 1 128 ? -0.868 -4.192 1.032 1.00 84.31 128 CYS A CA 1
ATOM 1050 C C . CYS A 1 128 ? -2.172 -4.956 1.290 1.00 84.31 128 CYS A C 1
ATOM 1052 O O . CYS A 1 128 ? -2.598 -5.024 2.445 1.00 84.31 128 CYS A O 1
ATOM 1054 N N . LEU A 1 129 ? -2.754 -5.576 0.258 1.00 83.69 129 LEU A N 1
ATOM 1055 C CA . LEU A 1 129 ? -3.983 -6.368 0.387 1.00 83.69 129 LEU A CA 1
ATOM 1056 C C . LEU A 1 129 ? -3.819 -7.486 1.412 1.00 83.69 129 LEU A C 1
ATOM 1058 O O . LEU A 1 129 ? -4.599 -7.571 2.360 1.00 83.69 129 LEU A O 1
ATOM 1062 N N . ARG A 1 130 ? -2.739 -8.259 1.289 1.00 83.81 130 ARG A N 1
ATOM 1063 C CA . ARG A 1 130 ? -2.414 -9.363 2.192 1.00 83.81 130 ARG A CA 1
ATOM 1064 C C . ARG A 1 130 ? -2.362 -8.908 3.650 1.00 83.81 130 ARG A C 1
ATOM 1066 O O . ARG A 1 130 ? -3.015 -9.501 4.502 1.00 83.81 130 ARG A O 1
ATOM 1073 N N . THR A 1 131 ? -1.668 -7.801 3.938 1.00 84.44 131 THR A N 1
ATOM 1074 C CA . THR A 1 131 ? -1.611 -7.262 5.309 1.00 84.44 131 THR A CA 1
ATOM 1075 C C . THR A 1 131 ? -2.954 -6.743 5.822 1.00 84.44 131 THR A C 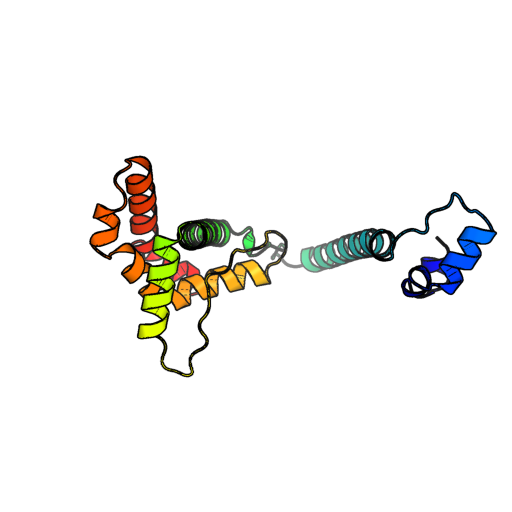1
ATOM 1077 O O . THR A 1 131 ? -3.188 -6.786 7.026 1.00 84.44 131 THR A O 1
ATOM 1080 N N . VAL A 1 132 ? -3.842 -6.249 4.956 1.00 84.38 132 VAL A N 1
ATOM 1081 C CA . VAL A 1 132 ? -5.178 -5.787 5.365 1.00 84.38 132 VAL A CA 1
ATOM 1082 C C . VAL A 1 132 ? -6.088 -6.974 5.688 1.00 84.38 132 VAL A C 1
ATOM 1084 O O . VAL A 1 132 ? -6.778 -6.935 6.706 1.00 84.38 132 VAL A O 1
ATOM 1087 N N . VAL A 1 133 ? -6.056 -8.032 4.874 1.00 83.06 133 VAL A N 1
ATOM 1088 C CA . VAL A 1 133 ? -6.848 -9.259 5.072 1.00 83.06 133 VAL A CA 1
ATOM 1089 C C . VAL A 1 133 ? -6.429 -9.989 6.343 1.00 83.06 133 VAL A C 1
ATOM 1091 O O . VAL A 1 133 ? -7.270 -10.277 7.194 1.00 83.06 133 VAL A O 1
ATOM 1094 N N . GLU A 1 134 ? -5.129 -10.215 6.525 1.00 80.44 134 GLU A N 1
ATOM 1095 C CA . GLU A 1 134 ? -4.596 -10.920 7.697 1.00 80.44 134 GLU A CA 1
ATOM 1096 C C . GLU A 1 134 ? -4.879 -10.169 9.007 1.00 80.44 134 GLU A C 1
ATOM 1098 O O . GLU A 1 134 ? -5.095 -10.782 10.047 1.00 80.44 134 GLU A O 1
ATOM 1103 N N . ASN A 1 135 ? -4.937 -8.835 8.962 1.00 80.50 135 ASN A N 1
ATOM 1104 C CA . ASN A 1 135 ? -5.209 -8.011 10.136 1.00 80.50 135 ASN A CA 1
ATOM 1105 C C . ASN A 1 135 ? -6.688 -7.611 10.290 1.00 80.50 135 ASN A C 1
ATOM 1107 O O . ASN A 1 135 ? -6.983 -6.729 11.100 1.00 80.50 135 ASN A O 1
ATOM 1111 N N . LYS A 1 136 ? -7.630 -8.238 9.569 1.00 81.31 136 LYS A N 1
ATOM 1112 C CA . LYS A 1 136 ? -9.069 -7.901 9.609 1.00 81.31 136 LYS A CA 1
ATOM 1113 C C . LYS A 1 136 ? -9.614 -7.752 11.033 1.00 81.31 136 LYS A C 1
ATOM 1115 O O . LYS A 1 136 ? -10.213 -6.728 11.357 1.00 81.31 136 LYS A O 1
ATOM 1120 N N . VAL A 1 137 ? -9.359 -8.746 11.884 1.00 77.81 137 VAL A N 1
ATOM 1121 C CA . VAL A 1 137 ? -9.849 -8.791 13.274 1.00 77.81 137 VAL A CA 1
ATOM 1122 C C . VAL A 1 137 ? -9.250 -7.655 14.108 1.00 77.81 137 VAL A C 1
ATOM 1124 O O . VAL A 1 137 ? -9.954 -6.994 14.868 1.00 77.81 137 VAL A O 1
ATOM 1127 N N . CYS A 1 138 ? -7.959 -7.365 13.916 1.00 77.06 138 CYS A N 1
ATOM 1128 C CA . CYS A 1 138 ? -7.274 -6.278 14.616 1.00 77.06 138 CYS A CA 1
ATOM 1129 C C . CYS A 1 138 ? -7.779 -4.899 14.168 1.00 77.06 138 CYS A C 1
ATOM 1131 O O . CYS A 1 138 ? -7.926 -4.005 14.997 1.00 77.06 138 CYS A O 1
ATOM 1133 N N . ILE A 1 139 ? -8.062 -4.720 12.872 1.00 78.38 139 ILE A N 1
ATOM 1134 C CA . ILE A 1 139 ? -8.601 -3.468 12.322 1.00 78.38 139 ILE A CA 1
ATOM 1135 C C . ILE A 1 139 ? -10.039 -3.241 12.811 1.00 78.38 139 ILE A C 1
ATOM 1137 O O . ILE A 1 139 ? -10.367 -2.121 13.199 1.00 78.38 139 ILE A O 1
ATOM 1141 N N . GLN A 1 140 ? -10.878 -4.284 12.825 1.00 81.44 140 GLN A N 1
ATOM 1142 C CA . GLN A 1 140 ? -12.244 -4.228 13.363 1.00 81.44 140 GLN A CA 1
ATOM 1143 C C . GLN A 1 140 ? -12.240 -3.831 14.841 1.00 81.44 140 GLN A C 1
ATOM 1145 O O . GLN A 1 140 ? -12.827 -2.811 15.205 1.00 81.44 140 GLN A O 1
ATOM 1150 N N . ALA A 1 141 ? -11.474 -4.550 15.665 1.00 77.56 141 ALA A N 1
ATOM 1151 C CA . ALA A 1 141 ? -11.355 -4.253 17.089 1.00 77.56 141 ALA A CA 1
ATOM 1152 C C . ALA A 1 141 ? -10.836 -2.826 17.344 1.00 77.56 141 ALA A C 1
ATOM 1154 O O . ALA A 1 141 ? -11.384 -2.102 18.171 1.00 77.56 141 ALA A O 1
ATOM 1155 N N . ALA A 1 142 ? -9.825 -2.383 16.589 1.00 77.00 142 ALA A N 1
ATOM 1156 C CA . ALA A 1 142 ? -9.252 -1.047 16.733 1.00 77.00 142 ALA A CA 1
ATOM 1157 C C . ALA A 1 142 ? -10.168 0.090 16.247 1.00 77.00 142 ALA A C 1
ATOM 1159 O O . ALA A 1 142 ? -9.807 1.248 16.431 1.00 77.00 142 ALA A O 1
ATOM 1160 N N . LEU A 1 143 ? -11.304 -0.188 15.598 1.00 73.62 143 LEU A N 1
ATOM 1161 C CA . LEU A 1 143 ? -12.261 0.830 15.133 1.00 73.62 143 LEU A CA 1
ATOM 1162 C C . LEU A 1 143 ? -13.603 0.783 15.870 1.00 73.62 143 LEU A C 1
ATOM 1164 O O . LEU A 1 143 ? -14.347 1.768 15.837 1.00 73.62 143 LEU A O 1
ATOM 1168 N N . GLU A 1 144 ? -13.908 -0.335 16.524 1.00 71.50 144 GLU A N 1
ATOM 1169 C CA . GLU A 1 144 ? -15.095 -0.527 17.363 1.00 71.50 144 GLU A CA 1
ATOM 1170 C C . GLU A 1 144 ? -14.875 -0.133 18.831 1.00 71.50 144 GLU A C 1
ATOM 1172 O O . GLU A 1 144 ? -15.844 -0.037 19.584 1.00 71.50 144 GLU A O 1
ATOM 1177 N N . ASP A 1 145 ? -13.635 0.144 19.249 1.00 72.31 145 ASP A N 1
ATOM 1178 C CA . ASP A 1 145 ? -13.362 0.587 20.617 1.00 72.31 145 ASP A CA 1
ATOM 1179 C C . ASP A 1 145 ? -14.151 1.873 20.959 1.00 72.31 145 ASP A C 1
ATOM 1181 O O . ASP A 1 145 ? -13.993 2.924 20.330 1.00 72.31 145 ASP A O 1
ATOM 1185 N N . LYS A 1 146 ? -14.962 1.799 22.023 1.00 64.56 146 LYS A N 1
ATOM 1186 C CA . LYS A 1 146 ? -15.903 2.850 22.465 1.00 64.56 146 LYS A CA 1
ATOM 1187 C C . LYS A 1 146 ? -15.243 4.208 22.724 1.00 64.56 146 LYS A C 1
ATOM 1189 O O . LYS A 1 146 ? -15.869 5.249 22.538 1.00 64.56 146 LYS A O 1
ATOM 1194 N N . ASP A 1 147 ? -13.970 4.226 23.105 1.00 63.91 147 ASP A N 1
ATOM 1195 C CA . ASP A 1 147 ? -13.262 5.480 23.384 1.00 63.91 147 ASP A CA 1
ATOM 1196 C C . ASP A 1 147 ? -12.980 6.290 22.115 1.00 63.91 147 ASP A C 1
ATOM 1198 O O . ASP A 1 147 ? -12.789 7.500 22.181 1.00 63.91 147 ASP A O 1
ATOM 1202 N N . ILE A 1 148 ? -12.933 5.645 20.949 1.00 66.69 148 ILE A N 1
ATOM 1203 C CA . ILE A 1 148 ? -12.621 6.310 19.682 1.00 66.69 148 ILE A CA 1
ATOM 1204 C C . ILE A 1 148 ? -13.753 7.257 19.288 1.00 66.69 148 ILE A C 1
ATOM 1206 O O . ILE A 1 148 ? -13.501 8.368 18.811 1.00 66.69 148 ILE A O 1
ATOM 1210 N N . ASP A 1 149 ? -14.993 6.846 19.549 1.00 63.75 149 ASP A N 1
ATOM 1211 C CA . ASP A 1 149 ? -16.179 7.670 19.330 1.00 63.75 149 ASP A CA 1
ATOM 1212 C C . ASP A 1 149 ? -16.196 8.893 20.276 1.00 63.75 149 ASP A C 1
ATOM 1214 O O . ASP A 1 149 ? -16.675 9.962 19.884 1.00 63.75 149 ASP A O 1
ATOM 1218 N N . ASN A 1 150 ? -15.584 8.772 21.463 1.00 65.88 150 ASN A N 1
ATOM 1219 C CA . ASN A 1 150 ? -15.396 9.873 22.415 1.00 65.88 150 ASN A CA 1
ATOM 1220 C C . ASN A 1 150 ? -14.217 10.788 22.038 1.00 65.88 150 ASN A C 1
ATOM 1222 O O . ASN A 1 150 ? -14.284 11.998 22.216 1.00 65.88 150 ASN A O 1
ATOM 1226 N N . ILE A 1 151 ? -13.131 10.253 21.482 1.00 68.69 151 ILE A N 1
ATOM 1227 C CA . ILE A 1 151 ? -11.951 11.048 21.105 1.00 68.69 151 ILE A CA 1
ATOM 1228 C C . ILE A 1 151 ? -12.214 11.877 19.837 1.00 68.69 151 ILE A C 1
ATOM 1230 O O . ILE A 1 151 ? -11.732 13.007 19.702 1.00 68.69 151 ILE A O 1
ATOM 1234 N N . PHE A 1 152 ? -12.989 11.351 18.886 1.00 70.44 152 PHE A N 1
ATOM 1235 C CA . PHE A 1 152 ? -13.313 12.065 17.652 1.00 70.44 152 PHE A CA 1
ATOM 1236 C C . PHE A 1 152 ? -14.474 13.042 17.842 1.00 70.44 152 PHE A C 1
ATOM 1238 O O . PHE A 1 152 ? -15.595 12.814 17.397 1.00 70.44 152 PHE A O 1
ATOM 1245 N N . MET A 1 153 ? -14.178 14.186 18.455 1.00 62.31 153 MET A N 1
ATOM 1246 C CA . MET A 1 153 ? -15.153 15.254 18.702 1.00 62.31 153 MET A CA 1
ATOM 1247 C C . MET A 1 153 ? -15.545 16.025 17.427 1.00 62.31 153 MET A C 1
ATOM 1249 O O . MET A 1 153 ? -16.669 16.512 17.315 1.00 62.31 153 MET A O 1
ATOM 1253 N N . LYS A 1 154 ? -14.660 16.107 16.420 1.00 76.69 154 LYS A N 1
ATOM 1254 C CA . LYS A 1 154 ? -14.927 16.861 15.180 1.00 76.69 154 LYS A CA 1
ATOM 1255 C C . LYS A 1 154 ? -15.801 16.064 14.205 1.00 76.69 154 LYS A C 1
ATOM 1257 O O . LYS A 1 154 ? -15.521 14.897 13.925 1.00 76.69 154 LYS A O 1
ATOM 1262 N N . LYS A 1 155 ? -16.788 16.731 13.592 1.00 70.75 155 LYS A N 1
ATOM 1263 C CA . LYS A 1 155 ? -17.727 16.143 12.612 1.00 70.75 155 LYS A CA 1
ATOM 1264 C C . LYS A 1 155 ? -17.009 15.394 11.478 1.00 70.75 155 LYS A C 1
ATOM 1266 O O . LYS A 1 155 ? -17.277 14.221 11.253 1.00 70.75 155 LYS A O 1
ATOM 1271 N N . GLU A 1 156 ? -15.976 15.999 10.889 1.00 76.25 156 GLU A N 1
ATOM 1272 C CA . GLU A 1 156 ? -15.174 15.362 9.831 1.00 76.25 156 GLU A CA 1
ATOM 1273 C C . GLU A 1 156 ? -14.467 14.067 10.263 1.00 76.25 156 GLU A C 1
ATOM 1275 O O . GLU A 1 156 ? -14.186 13.185 9.446 1.00 76.25 156 GLU A O 1
ATOM 1280 N N . GLN A 1 157 ? -14.090 13.964 11.539 1.00 72.38 157 GLN A N 1
ATOM 1281 C CA . GLN A 1 157 ? -13.424 12.774 12.059 1.00 72.38 157 GLN A CA 1
ATOM 1282 C C . GLN A 1 157 ? -14.427 11.637 12.243 1.00 72.38 157 GLN A C 1
ATOM 1284 O O . GLN A 1 157 ? -14.085 10.505 11.892 1.00 72.38 157 GLN A O 1
ATOM 1289 N N . LYS A 1 158 ? -15.650 11.958 12.692 1.00 73.94 158 LYS A N 1
ATOM 1290 C CA . LYS A 1 158 ? -16.779 11.021 12.775 1.00 73.94 158 LYS A CA 1
ATOM 1291 C C . LYS A 1 158 ? -17.209 10.534 11.393 1.00 73.94 158 LYS A C 1
ATOM 1293 O O . LYS A 1 158 ? -17.402 9.336 11.217 1.00 73.94 158 LYS A O 1
ATOM 1298 N N . ASP A 1 159 ? -17.259 11.409 10.392 1.00 77.69 159 ASP A N 1
ATOM 1299 C CA . ASP A 1 159 ? -17.632 11.020 9.024 1.00 77.69 159 ASP A CA 1
ATOM 1300 C C . ASP A 1 159 ? -16.597 10.080 8.388 1.00 77.69 159 ASP A C 1
ATOM 1302 O O . ASP A 1 159 ? -16.947 9.072 7.771 1.00 77.69 159 ASP A O 1
ATOM 1306 N N . LYS A 1 160 ? -15.299 10.337 8.610 1.00 81.00 160 LYS A N 1
ATOM 1307 C CA . LYS A 1 160 ? -14.229 9.424 8.170 1.00 81.00 160 LYS A CA 1
ATOM 1308 C C . LYS A 1 160 ? -14.272 8.090 8.925 1.00 81.00 160 LYS A C 1
ATOM 1310 O O . LYS A 1 160 ? -14.031 7.057 8.312 1.00 81.00 160 LYS A O 1
ATOM 1315 N N . LEU A 1 161 ? -14.601 8.094 10.219 1.00 78.50 161 LEU A N 1
ATOM 1316 C CA . LEU A 1 161 ? -14.765 6.860 10.993 1.00 78.50 161 LEU A CA 1
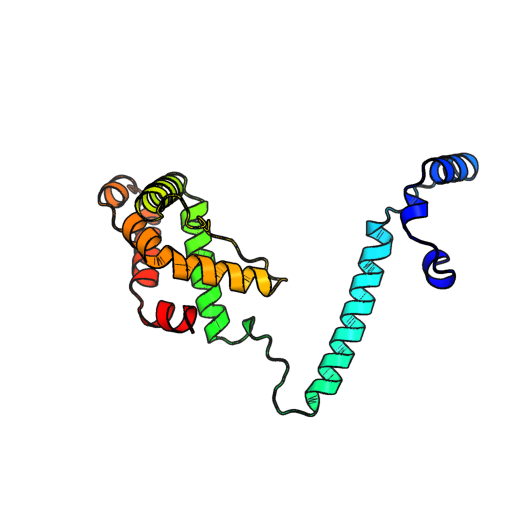ATOM 1317 C C . LEU A 1 161 ? -15.961 6.041 10.489 1.00 78.50 161 LEU A C 1
ATOM 1319 O O . LEU A 1 161 ? -15.835 4.837 10.295 1.00 78.50 161 LEU A O 1
ATOM 1323 N N . ARG A 1 162 ? -17.090 6.696 10.196 1.00 79.38 162 ARG A N 1
ATOM 1324 C CA . ARG A 1 162 ? -18.262 6.064 9.572 1.00 79.38 162 ARG A CA 1
ATOM 1325 C C . ARG A 1 162 ? -17.904 5.437 8.230 1.00 79.38 162 ARG A C 1
ATOM 1327 O O . ARG A 1 162 ? -18.231 4.279 8.003 1.00 79.38 162 ARG A O 1
ATOM 1334 N N . LYS A 1 163 ? -17.162 6.155 7.379 1.00 82.88 163 LYS A N 1
ATOM 1335 C CA . LYS A 1 163 ? -16.672 5.615 6.103 1.00 82.88 163 LYS A CA 1
ATOM 1336 C C . LYS A 1 163 ? -15.799 4.370 6.305 1.00 82.88 163 LYS A C 1
ATOM 1338 O O . LYS A 1 163 ? -15.975 3.397 5.582 1.00 82.88 163 LYS A O 1
ATOM 1343 N N . ALA A 1 164 ? -14.905 4.372 7.296 1.00 80.44 164 ALA A N 1
ATOM 1344 C CA . ALA A 1 164 ? -14.087 3.203 7.625 1.00 80.44 164 ALA A CA 1
ATOM 1345 C C . ALA A 1 164 ? -14.938 2.015 8.100 1.00 80.44 164 ALA A C 1
ATOM 1347 O O . ALA A 1 164 ? -14.785 0.916 7.570 1.00 80.44 164 ALA A O 1
ATOM 1348 N N . LYS A 1 165 ? -15.879 2.251 9.026 1.00 80.56 165 LYS A N 1
ATOM 1349 C CA . LYS A 1 165 ? -16.815 1.234 9.534 1.00 80.56 165 LYS A CA 1
ATOM 1350 C C . LYS A 1 165 ? -17.643 0.617 8.392 1.00 80.56 165 LYS A C 1
ATOM 1352 O O . LYS A 1 165 ? -17.748 -0.600 8.320 1.00 80.56 165 LYS A O 1
ATOM 1357 N N . VAL A 1 166 ? -18.134 1.421 7.442 1.00 83.81 166 VAL A N 1
ATOM 1358 C CA . VAL A 1 166 ? -18.879 0.931 6.261 1.00 83.81 166 VAL A CA 1
ATOM 1359 C C . VAL A 1 166 ? -18.017 0.061 5.342 1.00 83.81 166 VAL A C 1
ATOM 1361 O O . VAL A 1 166 ? -18.486 -0.970 4.869 1.00 83.81 166 VAL A O 1
ATOM 1364 N N . ILE A 1 167 ? -16.760 0.443 5.084 1.00 81.12 167 ILE A N 1
ATOM 1365 C CA . ILE A 1 167 ? -15.871 -0.362 4.227 1.00 81.12 167 ILE A CA 1
ATOM 1366 C C . ILE A 1 167 ? -15.560 -1.708 4.893 1.00 81.12 167 ILE A C 1
ATOM 1368 O O . ILE A 1 167 ? -15.548 -2.732 4.220 1.00 81.12 167 ILE A O 1
ATOM 1372 N N . ILE A 1 168 ? -15.354 -1.714 6.209 1.00 79.38 168 ILE A N 1
ATOM 1373 C CA . ILE A 1 168 ? -15.017 -2.919 6.974 1.00 79.38 168 ILE A CA 1
ATOM 1374 C C . ILE A 1 168 ? -16.222 -3.839 7.178 1.00 79.38 168 ILE A C 1
ATOM 1376 O O . ILE A 1 168 ? -16.051 -5.055 7.207 1.00 79.38 168 ILE A O 1
ATOM 1380 N N . ALA A 1 169 ? -17.431 -3.290 7.293 1.00 77.81 169 ALA A N 1
ATOM 1381 C CA . ALA A 1 169 ? -18.660 -4.076 7.371 1.00 77.81 169 ALA A CA 1
ATOM 1382 C C . ALA A 1 169 ? -19.045 -4.720 6.025 1.00 77.81 169 ALA A C 1
ATOM 1384 O O . ALA A 1 169 ? -19.873 -5.626 5.988 1.00 77.81 169 ALA A O 1
ATOM 1385 N N . ASN A 1 170 ? -18.460 -4.270 4.911 1.00 82.00 170 ASN A N 1
ATOM 1386 C CA . ASN A 1 170 ? -18.789 -4.787 3.592 1.00 82.00 170 ASN A CA 1
ATOM 1387 C C . ASN A 1 170 ? -18.168 -6.181 3.374 1.00 82.00 170 ASN A C 1
ATOM 1389 O O . ASN A 1 170 ? -16.961 -6.306 3.176 1.00 82.00 170 ASN A O 1
ATOM 1393 N N . ALA A 1 171 ? -18.999 -7.227 3.384 1.00 72.75 171 ALA A N 1
ATOM 1394 C CA . ALA A 1 171 ? -18.570 -8.612 3.169 1.00 72.75 171 ALA A CA 1
ATOM 1395 C C . ALA A 1 171 ? -17.919 -8.827 1.788 1.00 72.75 171 ALA A C 1
ATOM 1397 O O . ALA A 1 171 ? -16.873 -9.467 1.702 1.00 72.75 171 ALA A O 1
ATOM 1398 N N . VAL A 1 172 ? -18.451 -8.177 0.745 1.00 75.56 172 VAL A N 1
ATOM 1399 C CA . VAL A 1 172 ? -17.959 -8.263 -0.644 1.00 75.56 172 VAL A CA 1
ATOM 1400 C C . VAL A 1 172 ? -16.523 -7.748 -0.766 1.00 75.56 172 VAL A C 1
ATOM 1402 O O . VAL A 1 172 ? -15.743 -8.226 -1.584 1.00 75.56 172 VAL A O 1
ATOM 1405 N N . PHE A 1 173 ? -16.136 -6.774 0.065 1.00 78.62 173 PHE A N 1
ATOM 1406 C CA . PHE A 1 173 ? -14.754 -6.294 0.095 1.00 78.62 173 PHE A CA 1
ATOM 1407 C C . PHE A 1 173 ? -13.785 -7.377 0.585 1.00 78.62 173 PHE A C 1
ATOM 1409 O O . PHE A 1 173 ? -12.703 -7.506 0.022 1.00 78.62 173 PHE A O 1
ATOM 1416 N N . TRP A 1 174 ? -14.164 -8.153 1.602 1.00 77.75 174 TRP A N 1
ATOM 1417 C CA . TRP A 1 174 ? -13.299 -9.192 2.161 1.00 77.75 174 TRP A CA 1
ATOM 1418 C C . TRP A 1 174 ? -13.236 -10.441 1.282 1.00 77.75 174 TRP A C 1
ATOM 1420 O O . TRP A 1 174 ? -12.160 -11.016 1.158 1.00 77.75 174 TRP A O 1
ATOM 1430 N N . GLU A 1 175 ? -14.342 -10.826 0.641 1.00 76.44 175 GLU A N 1
ATOM 1431 C CA . GLU A 1 175 ? -14.365 -11.938 -0.323 1.00 76.44 175 GLU A CA 1
ATOM 1432 C C . GLU A 1 175 ? -13.470 -11.650 -1.536 1.00 76.44 175 GLU A C 1
ATOM 1434 O O . GLU A 1 175 ? -12.630 -12.471 -1.900 1.00 76.44 175 GLU A O 1
ATOM 1439 N N . ASN A 1 176 ? -13.558 -10.439 -2.091 1.00 74.50 176 ASN A N 1
ATOM 1440 C CA . ASN A 1 176 ? -12.730 -10.026 -3.227 1.00 74.50 176 ASN A CA 1
ATOM 1441 C C . ASN A 1 176 ? -11.265 -9.738 -2.858 1.00 74.50 176 ASN A C 1
ATOM 1443 O O . ASN A 1 176 ? -10.433 -9.593 -3.746 1.00 74.50 176 ASN A O 1
ATOM 1447 N N . ALA A 1 177 ? -10.947 -9.569 -1.571 1.00 68.06 177 ALA A N 1
ATOM 1448 C CA . ALA A 1 177 ? -9.579 -9.319 -1.111 1.00 68.06 177 ALA A CA 1
ATOM 1449 C C . ALA A 1 177 ? -8.840 -10.602 -0.696 1.00 68.06 177 ALA A C 1
ATOM 1451 O O . ALA A 1 177 ? -7.612 -10.592 -0.649 1.00 68.06 177 ALA A O 1
ATOM 1452 N N . GLY A 1 178 ? -9.576 -11.659 -0.333 1.00 60.91 178 GLY A N 1
ATOM 1453 C CA . GLY A 1 178 ? -9.025 -12.942 0.112 1.00 60.91 178 GLY A CA 1
ATOM 1454 C C . GLY A 1 178 ? -8.978 -14.039 -0.956 1.00 60.91 178 GLY A C 1
ATOM 1455 O O . GLY A 1 178 ? -8.459 -15.113 -0.659 1.00 60.91 178 GLY A O 1
ATOM 1456 N N . THR A 1 179 ? -9.535 -13.784 -2.144 1.00 48.94 179 THR A N 1
ATOM 1457 C CA . THR A 1 179 ? -9.451 -14.652 -3.333 1.00 48.94 179 THR A CA 1
ATOM 1458 C C . THR A 1 179 ? -8.171 -14.390 -4.116 1.00 48.94 179 THR A C 1
ATOM 1460 O O . THR A 1 179 ? -7.600 -15.385 -4.615 1.00 48.94 179 THR A O 1
#

Radius of gyration: 24.6 Å; chains: 1; bounding box: 62×39×54 Å

Sequence (179 aa):
MAFYATGISFRVLEDPKLNLLFKHLRPDFKLPSRYKLAGPLLETVYAREKQKVLKSLKGQPHESIDILTLSIVDAVLDKARWISKYVLKRYILLDRFSSKQKTVNAVNERRRTLCLPVPTRWYTCEACLRTVVENKVCIQAALEDKDIDNIFMKKEQKDKLRKAKVIIANAVFWENAGT

Secondary structure (DSSP, 8-state):
-HHHHH---GGGGG-HHHHHHHHHH-TT-PPPPHHHHHHHHHHHHHHHHHHHHHHHHTTSS-----GGGSHHHHHHHHHHHHHHHHHHH-HHHHHHHHHHHHHHS-TTS------PPPTT-HHHHHHHHHHHHHTHHHHHHHHH-HHHHHH--SHHHHHHHHHHHHHHH-HHHHHHHH-